Protein AF-A0A7Y3PCG3-F1 (afdb_monomer)

Solvent-accessible surface area (backbone atoms only — not co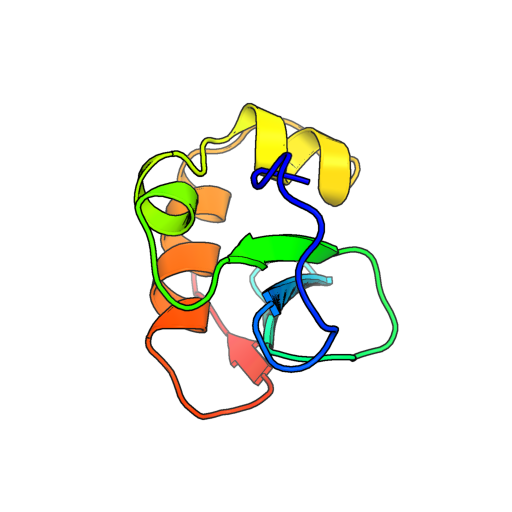mparable to full-atom values): 4747 Å² total; per-residue (Å²): 104,64,53,88,69,95,68,57,84,88,48,44,42,31,37,30,56,80,50,93,50,31,33,34,39,51,90,65,93,72,44,46,37,41,29,35,64,77,62,69,30,62,75,69,60,42,29,64,52,47,14,67,38,62,73,51,77,68,43,68,67,62,43,53,46,50,53,55,42,69,75,44,95,56,54,67,44,78,44,86,131

pLDDT: mean 81.27, std 8.95, range [56.16, 92.12]

Radius of gyration: 11.44 Å; Cα contacts (8 Å, |Δi|>4): 132; chains: 1; bounding box: 26×24×34 Å

Foldseek 3Di:
DQDPDDDDPVQKWWKAAPDVQKMFTDDDPAFIQIAGLDDCSLVVDAQVSRCVRRVHHRDRLSNVSVSVNSVDPGGMGGGDD

Sequence (81 aa):
MVCRQRLEDTELHRAGRLSKGVWYLGRGSGRGLWWCREGECAERVNQVHVARSLRCSPAEIDVVALREVAKRSKMVVVVEE

Structure (mmCIF, N/CA/C/O backbone):
data_AF-A0A7Y3PCG3-F1
#
_entry.id   AF-A0A7Y3PCG3-F1
#
loop_
_atom_site.group_PDB
_atom_site.id
_atom_site.type_symbol
_atom_site.label_atom_id
_atom_site.label_alt_id
_atom_site.label_comp_id
_atom_site.label_asym_id
_atom_site.label_entity_id
_atom_site.label_seq_id
_atom_site.pdbx_PDB_ins_code
_atom_site.Cartn_x
_atom_site.Cartn_y
_atom_site.Cartn_z
_atom_site.occupancy
_atom_site.B_iso_or_equiv
_atom_site.auth_seq_id
_atom_site.auth_comp_id
_atom_site.auth_asym_id
_atom_site.auth_atom_id
_atom_site.pdbx_PDB_model_num
ATOM 1 N N . MET A 1 1 ? 6.815 -1.336 5.932 1.00 63.16 1 MET A N 1
ATOM 2 C CA . MET A 1 1 ? 6.032 -1.023 7.145 1.00 63.16 1 MET A CA 1
ATOM 3 C C . MET A 1 1 ? 6.258 0.447 7.455 1.00 63.16 1 MET A C 1
ATOM 5 O O . MET A 1 1 ? 7.416 0.853 7.457 1.00 63.16 1 MET A O 1
ATOM 9 N N . VAL A 1 2 ? 5.186 1.230 7.605 1.00 72.31 2 VAL A N 1
ATOM 10 C CA . VAL A 1 2 ? 5.272 2.687 7.855 1.00 72.31 2 VAL A CA 1
ATOM 11 C C . VAL A 1 2 ? 4.989 3.031 9.316 1.00 72.31 2 VAL A C 1
ATOM 13 O O . VAL A 1 2 ? 5.681 3.863 9.893 1.00 72.31 2 VAL A O 1
ATOM 16 N N . CYS A 1 3 ? 4.022 2.352 9.937 1.00 76.50 3 CYS A N 1
ATOM 17 C CA . CYS A 1 3 ? 3.779 2.489 11.368 1.00 76.50 3 CYS A CA 1
ATOM 18 C C . CYS A 1 3 ? 4.866 1.752 12.166 1.00 76.50 3 CYS A C 1
ATOM 20 O O . CYS A 1 3 ? 5.215 0.626 11.821 1.00 76.50 3 CYS A O 1
ATOM 22 N N . ARG A 1 4 ? 5.403 2.383 13.218 1.00 74.12 4 ARG A N 1
ATOM 23 C CA . ARG A 1 4 ? 6.356 1.765 14.166 1.00 74.12 4 ARG A CA 1
ATOM 24 C C . ARG A 1 4 ? 5.713 1.408 15.510 1.00 74.12 4 ARG A C 1
ATOM 26 O O . ARG A 1 4 ? 6.407 0.934 16.402 1.00 74.12 4 ARG A O 1
ATOM 33 N N . GLN A 1 5 ? 4.418 1.672 15.665 1.00 77.12 5 GLN A N 1
ATOM 34 C CA . GLN A 1 5 ? 3.659 1.284 16.847 1.00 77.12 5 GLN A CA 1
ATOM 35 C C . GLN A 1 5 ? 3.228 -0.177 16.730 1.00 77.12 5 GLN A C 1
ATOM 37 O O . GLN A 1 5 ? 3.057 -0.706 15.629 1.00 77.12 5 GLN A O 1
ATOM 42 N N . ARG A 1 6 ? 3.055 -0.825 17.881 1.00 77.44 6 ARG A N 1
ATOM 43 C CA . ARG A 1 6 ? 2.442 -2.146 17.957 1.00 77.44 6 ARG A CA 1
ATOM 44 C C . ARG A 1 6 ? 0.932 -1.944 17.884 1.00 77.44 6 ARG A C 1
ATOM 46 O O . ARG A 1 6 ? 0.347 -1.463 18.844 1.00 77.44 6 ARG A O 1
ATOM 53 N N . LEU A 1 7 ? 0.363 -2.241 16.723 1.00 78.19 7 LEU A N 1
ATOM 54 C CA . LEU A 1 7 ? -1.066 -2.143 16.451 1.00 78.19 7 LEU A CA 1
ATOM 55 C C . LEU A 1 7 ? -1.639 -3.539 16.259 1.00 78.19 7 LEU A C 1
ATOM 57 O O . LEU A 1 7 ? -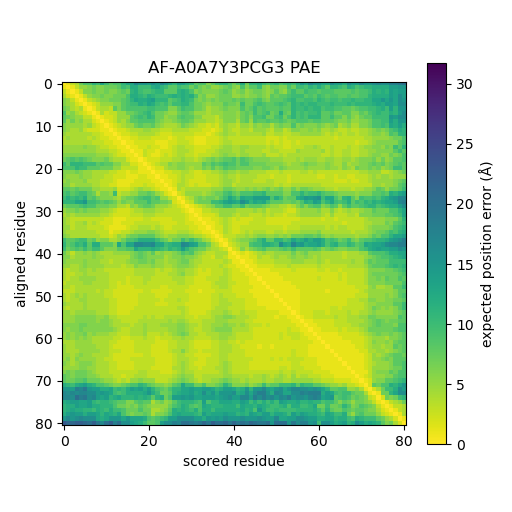0.936 -4.433 15.772 1.00 78.19 7 LEU A O 1
ATOM 61 N N . GLU A 1 8 ? -2.903 -3.703 16.625 1.00 80.62 8 GLU A N 1
ATOM 62 C CA . GLU A 1 8 ? -3.641 -4.917 16.333 1.00 80.62 8 GLU A CA 1
ATOM 63 C C . GLU A 1 8 ? -3.856 -5.055 14.825 1.00 80.62 8 GLU A C 1
ATOM 65 O O . GLU A 1 8 ? -3.928 -4.099 14.046 1.00 80.62 8 GLU A O 1
ATOM 70 N N . ASP A 1 9 ? -4.007 -6.300 14.406 1.00 74.75 9 ASP A N 1
ATOM 71 C CA . ASP A 1 9 ? -4.123 -6.686 13.005 1.00 74.75 9 ASP A CA 1
ATOM 72 C C . ASP A 1 9 ? -5.375 -6.093 12.317 1.00 74.75 9 ASP A C 1
ATOM 74 O O . ASP A 1 9 ? -5.462 -6.055 11.085 1.00 74.75 9 ASP A O 1
ATOM 78 N N . THR A 1 10 ? -6.364 -5.658 13.105 1.00 79.19 10 THR A N 1
ATOM 79 C CA . THR A 1 10 ? -7.599 -4.970 12.682 1.00 79.19 10 THR A CA 1
ATOM 80 C C . THR A 1 10 ? -7.428 -3.463 12.488 1.00 79.19 10 THR A C 1
ATOM 82 O O . THR A 1 10 ? -8.240 -2.839 11.804 1.00 79.19 10 THR A O 1
ATOM 85 N N . GLU A 1 11 ? -6.376 -2.877 13.058 1.00 82.12 11 GLU A N 1
ATOM 86 C CA . GLU A 1 11 ? -6.075 -1.439 13.016 1.00 82.12 11 GLU A CA 1
ATOM 87 C C . GLU A 1 11 ? -5.138 -1.077 11.852 1.00 82.12 11 GLU A C 1
ATOM 89 O O . GLU A 1 11 ? -4.813 0.091 11.622 1.00 82.12 11 GLU A O 1
ATOM 94 N N . LEU A 1 12 ? -4.699 -2.081 11.091 1.00 83.56 12 LEU A N 1
ATOM 95 C CA . LEU A 1 12 ? -3.772 -1.927 9.982 1.00 83.56 12 LEU A CA 1
ATOM 96 C C . LEU A 1 12 ? -4.478 -2.066 8.634 1.00 83.56 12 LEU A C 1
ATOM 98 O O . LEU A 1 12 ? -5.191 -3.032 8.358 1.00 83.56 12 LEU A O 1
ATOM 102 N N . HIS A 1 13 ? -4.182 -1.133 7.736 1.00 86.06 13 HIS A N 1
ATOM 103 C CA . HIS A 1 13 ? -4.402 -1.340 6.319 1.00 86.06 13 HIS A CA 1
ATOM 104 C C . HIS A 1 13 ? -3.227 -2.084 5.701 1.00 86.06 13 HIS A C 1
ATOM 106 O O . HIS A 1 13 ? -2.057 -1.852 6.022 1.00 86.06 13 HIS A O 1
ATOM 112 N N . ARG A 1 14 ? -3.564 -2.957 4.753 1.00 87.69 14 ARG A N 1
ATOM 113 C CA . ARG A 1 14 ? -2.610 -3.600 3.864 1.00 87.69 14 ARG A CA 1
ATOM 114 C C . ARG A 1 14 ? -3.058 -3.391 2.438 1.00 87.69 14 ARG A C 1
ATOM 116 O O . ARG A 1 14 ? -4.184 -3.745 2.107 1.00 87.69 14 ARG A O 1
ATOM 123 N N . ALA A 1 15 ? -2.168 -2.903 1.596 1.00 88.81 15 ALA A N 1
ATOM 124 C CA . ALA A 1 15 ? -2.357 -2.968 0.159 1.00 88.81 15 ALA A CA 1
ATOM 125 C C . ALA A 1 15 ? -1.083 -3.424 -0.516 1.00 88.81 15 ALA A C 1
ATOM 127 O O . ALA A 1 15 ? 0.024 -3.201 -0.024 1.00 88.81 15 ALA A O 1
ATOM 128 N N . GLY A 1 16 ? -1.245 -4.071 -1.653 1.00 89.12 16 GLY A N 1
ATOM 129 C CA . GLY A 1 16 ? -0.129 -4.544 -2.439 1.00 89.12 16 GLY A CA 1
ATOM 130 C C . GLY A 1 16 ? -0.458 -4.575 -3.912 1.00 89.12 16 GLY A C 1
ATOM 131 O O . GLY A 1 16 ? -1.574 -4.256 -4.321 1.00 89.12 16 GLY A O 1
ATOM 132 N N . ARG A 1 17 ? 0.534 -4.979 -4.697 1.00 88.00 17 ARG A N 1
ATOM 133 C CA . ARG A 1 17 ? 0.436 -5.047 -6.151 1.00 88.00 17 ARG A CA 1
ATOM 134 C C . ARG A 1 17 ? 0.483 -6.505 -6.592 1.00 88.00 17 ARG A C 1
ATOM 136 O O . ARG A 1 17 ? 1.425 -7.216 -6.238 1.00 88.00 17 ARG A O 1
ATOM 143 N N . LEU A 1 18 ? -0.539 -6.940 -7.325 1.00 84.50 18 LEU A N 1
ATOM 144 C CA . LEU A 1 18 ? -0.617 -8.285 -7.909 1.00 84.50 18 LEU A CA 1
ATOM 145 C C . LEU A 1 18 ? 0.147 -8.333 -9.235 1.00 84.50 18 LEU A C 1
ATOM 147 O O . LEU A 1 18 ? 0.972 -9.215 -9.453 1.00 84.50 18 LEU A O 1
ATOM 151 N N . SER A 1 19 ? -0.093 -7.343 -10.089 1.00 84.19 19 SER A N 1
ATOM 152 C CA . SER A 1 19 ? 0.566 -7.140 -11.381 1.00 84.19 19 SER A CA 1
ATOM 153 C C . SER A 1 19 ? 0.628 -5.640 -11.690 1.00 84.19 19 SER A C 1
ATOM 155 O O . SER A 1 19 ? 0.144 -4.821 -10.906 1.00 84.19 19 SER A O 1
ATOM 157 N N . LYS A 1 20 ? 1.271 -5.244 -12.794 1.00 80.75 20 LYS A N 1
ATOM 158 C CA . LYS A 1 20 ? 1.358 -3.829 -13.192 1.00 80.75 20 LYS A CA 1
ATOM 159 C C . LYS A 1 20 ? -0.056 -3.229 -13.284 1.00 80.75 20 LYS A C 1
ATOM 161 O O . LYS A 1 20 ? -0.923 -3.830 -13.907 1.00 80.75 20 LYS A O 1
ATOM 166 N N . GLY A 1 21 ? -0.297 -2.120 -12.584 1.00 79.75 21 GLY A N 1
ATOM 167 C CA . GLY A 1 21 ? -1.615 -1.475 -12.506 1.00 79.75 21 GLY A CA 1
ATOM 168 C C . GLY A 1 21 ? -2.681 -2.205 -11.672 1.00 79.75 21 GLY A C 1
ATOM 169 O O . GLY A 1 21 ? -3.735 -1.636 -11.418 1.00 79.75 21 GLY A O 1
ATOM 170 N N . VAL A 1 22 ? -2.447 -3.427 -11.174 1.00 86.25 22 VAL A N 1
ATOM 171 C CA . VAL A 1 22 ? -3.452 -4.177 -10.395 1.00 86.25 22 VAL A CA 1
ATOM 172 C C . VAL A 1 22 ? -3.074 -4.227 -8.923 1.00 86.25 22 VAL A C 1
ATOM 174 O O . VAL A 1 22 ? -2.083 -4.848 -8.523 1.00 86.25 22 VAL A O 1
ATOM 177 N N . TRP A 1 23 ? -3.921 -3.615 -8.106 1.00 87.75 23 TRP A N 1
ATOM 178 C CA . TRP A 1 23 ? -3.734 -3.459 -6.675 1.00 87.75 23 TRP A CA 1
ATOM 179 C C . TRP A 1 23 ? -4.80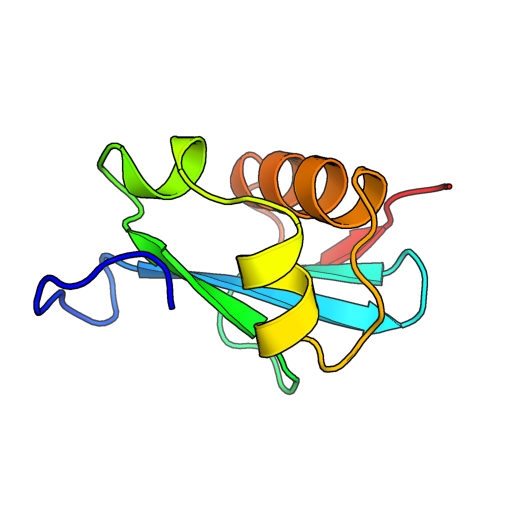5 -4.193 -5.886 1.00 87.75 23 TRP A C 1
ATOM 181 O O . TRP A 1 23 ? -5.934 -4.374 -6.338 1.00 87.75 23 TRP A O 1
ATOM 191 N N . TYR A 1 24 ? -4.456 -4.600 -4.673 1.00 87.25 24 TYR A N 1
ATOM 192 C CA . TYR A 1 24 ? -5.399 -5.192 -3.736 1.00 87.25 24 TYR A CA 1
ATOM 193 C C . TYR A 1 24 ? -5.384 -4.446 -2.408 1.00 87.25 24 TYR A C 1
ATOM 195 O O . TYR A 1 24 ? -4.336 -3.954 -1.990 1.00 87.25 24 TYR A O 1
ATOM 203 N N . LEU A 1 25 ? -6.535 -4.417 -1.737 1.00 87.38 25 LEU A N 1
ATOM 204 C CA . LEU A 1 25 ? -6.690 -3.987 -0.351 1.00 87.38 25 LEU A CA 1
ATOM 205 C C . LEU A 1 25 ? -7.065 -5.197 0.510 1.00 87.38 25 LEU A C 1
ATOM 207 O O . LEU A 1 25 ? -7.951 -5.978 0.167 1.00 87.38 25 LEU A O 1
ATOM 211 N N . GLY A 1 26 ? -6.406 -5.338 1.654 1.00 84.75 26 GLY A N 1
ATOM 212 C CA . GLY A 1 26 ? -6.653 -6.393 2.629 1.00 84.75 26 GLY A CA 1
ATOM 213 C C . GLY A 1 26 ? -5.602 -7.499 2.598 1.00 84.75 26 GLY A C 1
ATOM 214 O O . GLY A 1 26 ? -4.471 -7.316 2.150 1.00 84.75 26 GLY A O 1
ATOM 215 N N . ARG A 1 27 ? -5.952 -8.674 3.125 1.00 77.56 27 ARG A N 1
ATOM 216 C CA . ARG A 1 27 ? -4.995 -9.749 3.443 1.00 77.56 27 ARG A CA 1
ATOM 217 C C . ARG A 1 27 ? -4.695 -10.706 2.280 1.00 77.56 27 ARG A C 1
ATOM 219 O O . ARG A 1 27 ? -4.333 -11.850 2.517 1.00 77.56 27 ARG A O 1
ATOM 226 N N . GLY A 1 28 ? -4.790 -10.232 1.038 1.00 70.31 28 GLY A N 1
ATOM 227 C CA . GLY A 1 28 ? -4.538 -11.043 -0.158 1.00 70.31 28 GLY A CA 1
ATOM 228 C C . GLY A 1 28 ? -3.151 -11.704 -0.196 1.00 70.31 28 GLY A C 1
ATOM 229 O O . GLY A 1 28 ? -2.197 -11.262 0.460 1.00 70.31 28 GLY A O 1
ATOM 230 N N . SER A 1 29 ? -3.035 -12.770 -0.988 1.00 68.00 29 SER A N 1
ATOM 231 C CA . SER A 1 29 ? -1.759 -13.410 -1.312 1.00 68.00 29 SER A CA 1
ATOM 232 C C . SER A 1 29 ? -0.903 -12.449 -2.137 1.00 68.00 29 SER A C 1
ATOM 234 O O . SER A 1 29 ? -1.311 -12.027 -3.216 1.00 68.00 29 SER A O 1
ATOM 236 N N . GLY A 1 30 ? 0.275 -12.077 -1.636 1.00 77.88 30 GLY A N 1
ATOM 237 C CA . GLY A 1 30 ? 1.160 -11.152 -2.343 1.00 77.88 30 GLY A CA 1
ATOM 238 C C . GLY A 1 30 ? 2.066 -10.342 -1.427 1.00 77.88 30 GLY A C 1
ATOM 239 O O . GLY A 1 30 ? 2.034 -10.467 -0.201 1.00 77.88 30 GLY A O 1
ATOM 240 N N . ARG A 1 31 ? 2.899 -9.497 -2.035 1.00 86.62 31 ARG A N 1
ATOM 241 C CA . ARG A 1 31 ? 3.669 -8.479 -1.314 1.00 86.62 31 ARG A CA 1
ATOM 242 C C . ARG A 1 31 ? 2.791 -7.255 -1.104 1.00 86.62 31 ARG A C 1
ATOM 244 O O . ARG A 1 31 ? 2.106 -6.835 -2.028 1.00 86.62 31 ARG A O 1
ATOM 251 N N . GLY A 1 32 ? 2.859 -6.660 0.081 1.00 88.25 32 GLY A N 1
ATOM 252 C CA . GLY A 1 32 ? 2.068 -5.479 0.398 1.00 88.25 32 GLY A CA 1
ATOM 253 C C . GLY A 1 32 ? 2.719 -4.606 1.455 1.00 88.25 32 GLY A C 1
ATOM 254 O O . GLY A 1 32 ? 3.513 -5.074 2.276 1.00 88.25 32 GLY A O 1
ATOM 255 N N . LEU A 1 33 ? 2.380 -3.327 1.408 1.00 89.88 33 LEU A N 1
ATOM 256 C CA . LEU A 1 33 ? 2.708 -2.352 2.425 1.00 89.88 33 LEU A CA 1
ATOM 257 C C . LEU A 1 33 ? 1.645 -2.394 3.522 1.00 89.88 33 LEU A C 1
ATOM 259 O O . LEU A 1 33 ? 0.456 -2.495 3.233 1.00 89.88 33 LEU A O 1
ATOM 263 N N . TRP A 1 34 ? 2.100 -2.269 4.764 1.00 87.88 34 TRP A N 1
ATOM 264 C CA . TRP A 1 34 ? 1.254 -2.133 5.943 1.00 87.88 34 TRP A CA 1
ATOM 265 C C . TRP A 1 34 ? 1.413 -0.738 6.551 1.00 87.88 34 TRP A C 1
ATOM 267 O O . TRP A 1 34 ? 2.552 -0.262 6.714 1.00 87.88 34 TRP A O 1
ATOM 277 N N . TRP A 1 35 ? 0.293 -0.111 6.899 1.00 88.12 35 TRP A N 1
ATOM 278 C CA . TRP A 1 35 ? 0.228 1.186 7.578 1.00 88.12 35 TRP A CA 1
ATOM 279 C C . TRP A 1 35 ? -1.002 1.265 8.493 1.00 88.12 35 TRP A C 1
ATOM 281 O O . TRP A 1 35 ? -1.926 0.465 8.363 1.00 88.12 35 TRP A O 1
ATOM 291 N N . CYS A 1 36 ? -0.991 2.204 9.441 1.00 85.25 36 CYS A N 1
ATOM 292 C CA . CYS A 1 36 ? -2.104 2.400 10.368 1.00 85.25 36 CYS A CA 1
ATOM 293 C C . CYS A 1 36 ? -3.347 2.937 9.641 1.00 85.25 36 CYS A C 1
ATOM 295 O O . CYS A 1 36 ? -3.219 3.791 8.762 1.00 85.25 36 CYS A O 1
ATOM 297 N N . ARG A 1 37 ? -4.529 2.406 9.975 1.00 76.25 37 ARG A N 1
ATOM 298 C CA . ARG A 1 37 ? -5.815 2.828 9.400 1.00 76.25 37 ARG A CA 1
ATOM 299 C C . ARG A 1 37 ? -6.222 4.212 9.877 1.00 76.25 37 ARG A C 1
ATOM 301 O O . ARG A 1 37 ? -6.604 5.047 9.065 1.00 76.25 37 ARG A O 1
ATOM 308 N N . GLU A 1 38 ? -6.082 4.439 11.173 1.00 70.81 38 GLU A N 1
ATOM 309 C CA . GLU A 1 38 ? -6.241 5.744 11.795 1.00 70.81 38 GLU A CA 1
ATOM 310 C C . GLU A 1 38 ? -4.855 6.255 12.189 1.00 70.81 38 GLU A C 1
ATOM 312 O O . GLU A 1 38 ? -4.086 5.558 12.853 1.00 70.81 38 GLU A O 1
ATOM 317 N N . GLY A 1 39 ? -4.501 7.445 11.704 1.00 67.88 39 GLY A N 1
ATOM 318 C CA . GLY A 1 39 ? -3.233 8.106 12.003 1.00 67.88 39 GLY A CA 1
ATOM 319 C C . GLY A 1 39 ? -2.452 8.577 10.776 1.00 67.88 39 GLY A C 1
ATOM 320 O O . GLY A 1 39 ? -2.742 8.246 9.627 1.00 67.88 39 GLY A O 1
ATOM 321 N N . GLU A 1 40 ? -1.391 9.335 11.042 1.00 76.25 40 GLU A N 1
ATOM 322 C CA . GLU A 1 40 ? -0.566 10.016 10.034 1.00 76.25 40 GLU A CA 1
ATOM 323 C C . GLU A 1 40 ? 0.248 9.054 9.141 1.00 76.25 40 GLU A C 1
ATOM 325 O O . GLU A 1 40 ? 0.940 9.484 8.216 1.00 76.25 40 GLU A O 1
ATOM 330 N N . CYS A 1 41 ? 0.217 7.735 9.392 1.00 82.81 41 CYS A N 1
A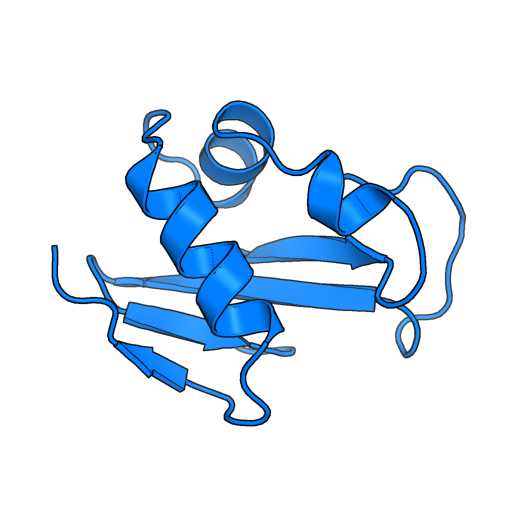TOM 331 C CA . CYS A 1 41 ? 1.014 6.781 8.613 1.00 82.81 41 CYS A CA 1
ATOM 332 C C . CYS A 1 41 ? 0.635 6.796 7.133 1.00 82.81 41 CYS A C 1
ATOM 334 O O . CYS A 1 41 ? 1.524 6.642 6.298 1.00 82.81 41 CYS A O 1
ATOM 336 N N . ALA A 1 42 ? -0.656 6.953 6.815 1.00 77.25 42 ALA A N 1
ATOM 337 C CA . ALA A 1 42 ? -1.147 7.001 5.439 1.00 77.25 42 ALA A CA 1
ATOM 338 C C . ALA A 1 42 ? -0.559 8.199 4.669 1.00 77.25 42 ALA A C 1
ATOM 340 O O . ALA A 1 42 ? -0.165 8.071 3.507 1.00 77.25 42 ALA A O 1
ATOM 341 N N . GLU A 1 43 ? -0.419 9.343 5.339 1.00 79.81 43 GLU A N 1
ATOM 342 C CA . GLU A 1 43 ? 0.173 10.556 4.769 1.00 79.81 43 GLU A CA 1
ATOM 343 C C . GLU A 1 43 ? 1.690 10.423 4.607 1.00 79.81 43 GLU A C 1
ATOM 345 O O . GLU A 1 43 ? 2.249 10.849 3.597 1.00 79.81 43 GLU A O 1
ATOM 350 N N . ARG A 1 44 ? 2.347 9.727 5.544 1.00 86.62 44 ARG A N 1
ATOM 351 C CA . ARG A 1 44 ? 3.793 9.445 5.526 1.00 86.62 44 ARG A CA 1
ATOM 352 C C . ARG A 1 44 ? 4.206 8.325 4.558 1.00 86.62 44 ARG A C 1
ATOM 354 O O . ARG A 1 44 ? 5.407 8.065 4.401 1.00 86.62 44 ARG A O 1
ATOM 361 N N . VAL A 1 45 ? 3.261 7.635 3.907 1.00 87.25 45 VAL A N 1
ATOM 362 C CA . VAL A 1 45 ? 3.594 6.683 2.835 1.00 87.25 45 VAL A CA 1
ATOM 363 C C . VAL A 1 45 ? 4.285 7.439 1.699 1.00 87.25 45 VAL A C 1
ATOM 365 O O . VAL A 1 45 ? 3.784 8.447 1.213 1.00 87.25 45 VAL A O 1
ATOM 368 N N . ASN A 1 46 ? 5.431 6.921 1.258 1.00 90.81 46 ASN A N 1
ATOM 369 C CA . ASN A 1 46 ? 6.211 7.478 0.159 1.00 90.81 46 ASN A CA 1
ATOM 370 C C . ASN A 1 46 ? 6.717 6.357 -0.757 1.00 90.81 46 ASN A C 1
ATOM 372 O O . ASN A 1 46 ? 6.629 5.170 -0.422 1.00 90.81 46 ASN A O 1
ATOM 376 N N . GLN A 1 47 ? 7.286 6.740 -1.898 1.00 92.12 47 GLN A N 1
ATOM 377 C CA . GLN A 1 47 ? 7.726 5.807 -2.936 1.00 92.12 47 GLN A CA 1
ATOM 378 C C . GLN A 1 47 ? 8.758 4.782 -2.447 1.00 92.12 47 GLN A C 1
ATOM 380 O O . GLN A 1 47 ? 8.732 3.639 -2.888 1.00 92.12 47 GLN A O 1
ATOM 385 N N . VAL A 1 48 ? 9.620 5.134 -1.487 1.00 91.69 48 VAL A N 1
ATOM 386 C CA . VAL A 1 48 ? 10.634 4.217 -0.937 1.00 91.69 48 VAL A CA 1
ATOM 387 C C . VAL A 1 48 ? 9.980 3.128 -0.086 1.00 91.69 48 VAL A C 1
ATOM 389 O O . VAL A 1 48 ? 10.345 1.953 -0.188 1.00 91.69 48 VAL A O 1
ATOM 392 N N . HIS A 1 49 ? 8.982 3.486 0.727 1.00 91.56 49 HIS A N 1
ATOM 393 C CA . HIS A 1 49 ? 8.215 2.515 1.512 1.00 91.56 49 HIS A CA 1
ATOM 394 C C . HIS A 1 49 ? 7.512 1.492 0.613 1.00 91.56 49 HIS A C 1
ATOM 396 O O . HIS A 1 49 ? 7.544 0.286 0.898 1.00 91.56 49 HIS A O 1
ATOM 402 N N . VAL A 1 50 ? 6.903 1.976 -0.472 1.00 89.75 50 VAL A N 1
ATOM 403 C CA . VAL A 1 50 ? 6.183 1.153 -1.447 1.00 89.75 50 VAL A CA 1
ATOM 404 C C . VAL A 1 50 ? 7.157 0.261 -2.216 1.00 89.75 50 VAL A C 1
ATOM 406 O O . VAL A 1 50 ? 7.026 -0.961 -2.157 1.00 89.75 50 VAL A O 1
ATOM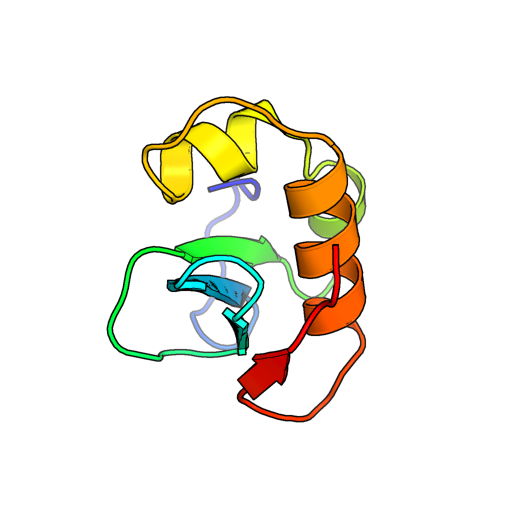 409 N N . ALA A 1 51 ? 8.201 0.842 -2.811 1.00 91.00 51 ALA A N 1
ATOM 410 C CA . ALA A 1 51 ? 9.251 0.139 -3.549 1.00 91.00 51 ALA A CA 1
ATOM 411 C C . ALA A 1 51 ? 9.874 -1.004 -2.746 1.00 91.00 51 ALA A C 1
ATOM 413 O O . ALA A 1 51 ? 9.961 -2.140 -3.216 1.00 91.00 51 ALA A O 1
ATOM 414 N N . ARG A 1 52 ? 10.238 -0.738 -1.486 1.00 91.38 52 ARG A N 1
ATOM 415 C CA . ARG A 1 52 ? 10.823 -1.748 -0.597 1.00 91.38 52 ARG A CA 1
ATOM 416 C C . ARG A 1 52 ? 9.854 -2.890 -0.302 1.00 91.38 52 ARG A C 1
ATOM 418 O O . ARG A 1 52 ? 10.272 -4.045 -0.238 1.00 91.38 52 ARG A O 1
ATOM 425 N N . SER A 1 53 ? 8.575 -2.578 -0.108 1.00 90.50 53 SER A N 1
ATOM 426 C CA . SER A 1 53 ? 7.560 -3.585 0.222 1.00 90.50 53 SER A CA 1
ATOM 427 C C . SER A 1 53 ? 7.199 -4.435 -0.995 1.00 90.50 53 SER A C 1
ATOM 429 O O . SER A 1 53 ? 7.043 -5.648 -0.867 1.00 90.50 53 SER A O 1
ATOM 431 N N . LEU A 1 54 ? 7.129 -3.823 -2.179 1.00 88.06 54 LEU A N 1
ATOM 432 C CA . LEU A 1 54 ? 6.781 -4.485 -3.437 1.00 88.06 54 LEU A CA 1
ATOM 433 C C . LEU A 1 54 ? 7.985 -5.088 -4.178 1.00 88.06 54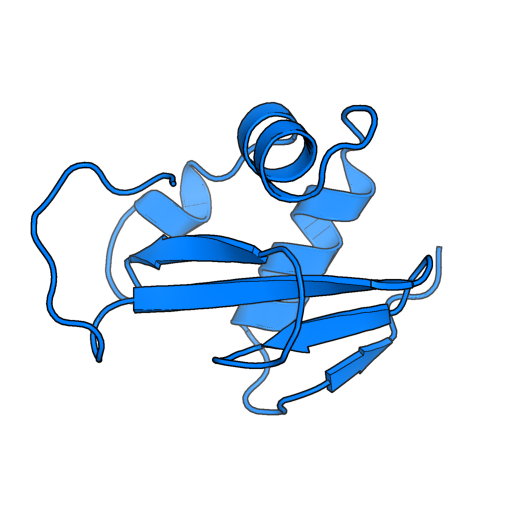 LEU A C 1
ATOM 435 O O . LEU A 1 54 ? 7.786 -5.867 -5.106 1.00 88.06 54 LEU A O 1
ATOM 439 N N . ARG A 1 55 ? 9.218 -4.795 -3.739 1.00 89.50 55 ARG A N 1
ATOM 440 C CA . ARG A 1 55 ? 10.479 -5.145 -4.420 1.00 89.50 55 ARG A CA 1
ATOM 441 C C . ARG A 1 55 ? 10.521 -4.648 -5.867 1.00 89.50 55 ARG A C 1
ATOM 443 O O . ARG A 1 55 ? 10.823 -5.407 -6.784 1.00 89.50 55 ARG A O 1
ATOM 450 N N . CYS A 1 56 ? 10.205 -3.375 -6.057 1.00 88.44 56 CYS A N 1
ATOM 451 C CA . CYS A 1 56 ? 10.286 -2.696 -7.347 1.00 88.44 56 CYS A CA 1
ATOM 452 C C . CYS A 1 56 ? 11.081 -1.395 -7.229 1.00 88.44 56 CYS A C 1
ATOM 454 O O . CYS A 1 56 ? 11.467 -0.995 -6.129 1.00 88.44 56 CYS A O 1
ATOM 456 N N . SER A 1 57 ? 11.324 -0.737 -8.360 1.00 91.50 57 SER A N 1
ATOM 457 C CA . SER A 1 57 ? 11.872 0.618 -8.371 1.00 91.50 57 SER A CA 1
ATOM 458 C C . SER A 1 57 ? 10.875 1.613 -7.757 1.00 91.50 57 SER A C 1
ATOM 460 O O . SER A 1 57 ? 9.665 1.399 -7.875 1.00 91.50 57 SER A O 1
ATOM 462 N N . PRO A 1 58 ? 11.348 2.688 -7.102 1.00 89.81 58 PRO A N 1
ATOM 463 C CA . PRO A 1 58 ? 10.489 3.776 -6.645 1.00 89.81 58 PRO A CA 1
ATOM 464 C C . PRO A 1 58 ? 9.772 4.444 -7.814 1.00 89.81 58 PRO A C 1
ATOM 466 O O . PRO A 1 58 ? 10.412 4.83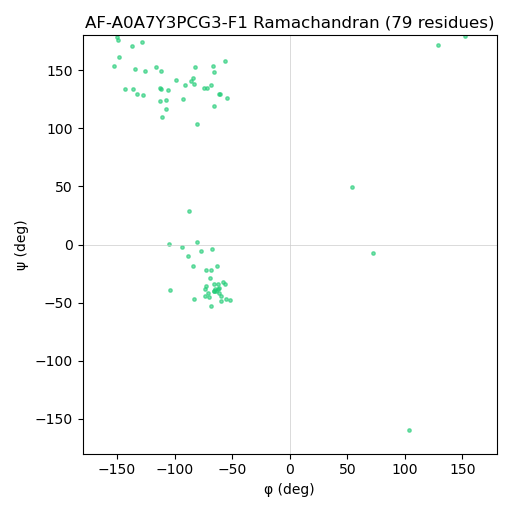4 -8.788 1.00 89.81 58 PRO A O 1
ATOM 469 N N . ALA A 1 59 ? 8.455 4.583 -7.695 1.00 88.94 59 ALA A N 1
ATOM 470 C CA . ALA A 1 59 ? 7.629 5.310 -8.641 1.00 88.94 59 ALA A CA 1
ATOM 471 C C . ALA A 1 59 ? 6.514 6.041 -7.885 1.00 88.94 59 ALA A C 1
ATOM 473 O O . ALA A 1 59 ? 5.859 5.463 -7.015 1.00 88.94 59 ALA A O 1
ATOM 474 N N . GLU A 1 60 ? 6.292 7.313 -8.210 1.00 88.44 60 GLU A N 1
ATOM 475 C CA . GLU A 1 60 ? 5.273 8.133 -7.545 1.00 88.44 60 GLU A CA 1
ATOM 476 C C . GLU A 1 60 ? 3.853 7.620 -7.824 1.00 88.44 60 GLU A C 1
ATOM 478 O O . GLU A 1 60 ? 3.011 7.596 -6.924 1.00 88.44 60 GLU A O 1
ATOM 483 N N . ILE A 1 61 ? 3.625 7.083 -9.029 1.00 87.38 61 ILE A N 1
ATOM 484 C CA . ILE A 1 61 ? 2.356 6.458 -9.421 1.00 87.38 61 ILE A CA 1
ATOM 485 C C . ILE A 1 61 ? 1.946 5.318 -8.477 1.00 87.38 61 ILE A C 1
ATOM 487 O O . ILE A 1 61 ? 0.768 5.167 -8.162 1.00 87.38 61 ILE A O 1
ATOM 491 N N . ASP A 1 62 ? 2.912 4.568 -7.933 1.00 88.25 62 ASP A N 1
ATOM 492 C CA . ASP A 1 62 ? 2.632 3.481 -6.994 1.00 88.25 62 ASP A CA 1
ATOM 493 C C . ASP A 1 62 ? 2.126 4.013 -5.634 1.00 88.25 62 ASP A C 1
ATOM 495 O O . ASP A 1 62 ? 1.347 3.349 -4.947 1.00 88.25 62 ASP A O 1
ATOM 499 N N . VAL A 1 63 ? 2.532 5.225 -5.233 1.00 88.44 63 VAL A N 1
ATOM 500 C CA . VAL A 1 63 ? 2.038 5.884 -4.009 1.00 88.44 63 VAL A CA 1
ATOM 501 C C . VAL A 1 63 ? 0.608 6.373 -4.206 1.00 88.44 63 VAL A C 1
ATOM 503 O O . VAL A 1 63 ? -0.238 6.165 -3.332 1.00 88.44 63 VAL A O 1
ATOM 506 N N . VA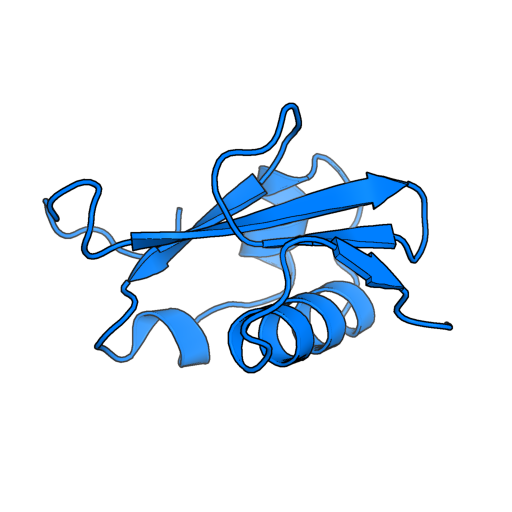L A 1 64 ? 0.333 7.000 -5.353 1.00 87.88 64 VAL A N 1
ATOM 507 C CA . VAL A 1 64 ? -1.009 7.475 -5.720 1.00 87.88 64 VAL A CA 1
ATOM 508 C C . VAL A 1 64 ? -1.982 6.300 -5.770 1.00 87.88 64 VAL A C 1
ATOM 510 O O . VAL A 1 64 ? -3.019 6.336 -5.107 1.00 87.88 64 VAL A O 1
ATOM 513 N N . ALA A 1 65 ? -1.602 5.221 -6.456 1.00 86.69 65 ALA A N 1
ATOM 514 C CA . ALA A 1 65 ? -2.393 4.002 -6.545 1.00 86.69 65 ALA A CA 1
ATOM 515 C C . ALA A 1 65 ? -2.738 3.435 -5.162 1.00 86.69 65 ALA A C 1
ATOM 517 O O . ALA A 1 65 ? -3.895 3.129 -4.882 1.00 86.69 65 ALA A O 1
ATOM 518 N N . LEU A 1 66 ? -1.756 3.350 -4.260 1.00 85.31 66 LEU A N 1
ATOM 519 C CA . LEU A 1 66 ? -1.970 2.823 -2.915 1.00 85.31 66 LEU A CA 1
ATOM 520 C C . LEU A 1 66 ? -2.911 3.703 -2.079 1.00 85.31 66 LEU A C 1
ATOM 522 O O . LEU A 1 66 ? -3.751 3.171 -1.351 1.00 85.31 66 LEU A O 1
ATOM 526 N N . ARG A 1 67 ? -2.817 5.033 -2.199 1.00 83.94 67 ARG A N 1
ATOM 527 C CA . ARG A 1 67 ? -3.739 5.969 -1.530 1.00 83.94 67 ARG A CA 1
ATOM 528 C C . ARG A 1 67 ?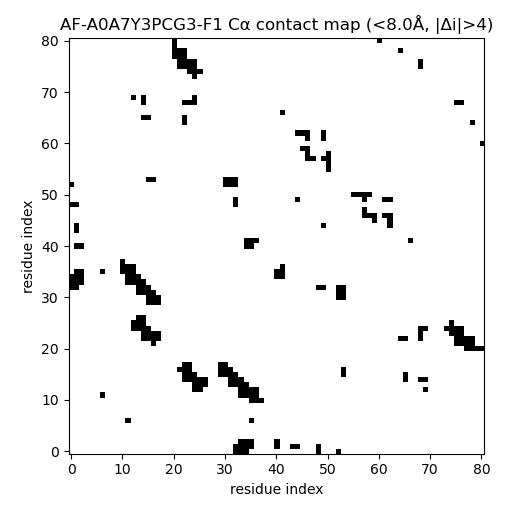 -5.162 5.850 -2.071 1.00 83.94 67 ARG A C 1
ATOM 530 O O . ARG A 1 67 ? -6.106 5.857 -1.288 1.00 83.94 67 ARG A O 1
ATOM 537 N N . GLU A 1 68 ? -5.323 5.689 -3.380 1.00 84.31 68 GLU A N 1
ATOM 538 C CA . GLU A 1 68 ? -6.637 5.459 -3.989 1.00 84.31 68 GLU A CA 1
ATOM 539 C C . GLU A 1 68 ? -7.238 4.115 -3.572 1.00 84.31 68 GLU A C 1
ATOM 541 O O . GLU A 1 68 ? -8.421 4.033 -3.242 1.00 84.31 68 GLU A O 1
ATOM 546 N N . VAL A 1 69 ? -6.417 3.068 -3.495 1.00 83.69 69 VAL A N 1
ATOM 547 C CA . VAL A 1 69 ? -6.825 1.758 -2.975 1.00 83.69 69 VAL A CA 1
ATOM 548 C C . VAL A 1 69 ? -7.269 1.868 -1.515 1.00 83.69 69 VAL A C 1
ATOM 550 O O . VAL A 1 69 ? -8.295 1.301 -1.156 1.00 83.69 69 VAL A O 1
ATOM 553 N N . ALA A 1 70 ? -6.556 2.639 -0.688 1.00 79.75 70 ALA A N 1
ATOM 554 C CA . ALA A 1 70 ? -6.886 2.849 0.723 1.00 79.75 70 ALA A CA 1
ATOM 555 C C . ALA A 1 70 ? -8.250 3.528 0.941 1.00 79.75 70 ALA A C 1
ATOM 557 O O . ALA A 1 70 ? -8.935 3.223 1.914 1.00 79.75 70 ALA A O 1
ATOM 558 N N . LYS A 1 71 ? -8.655 4.431 0.037 1.00 79.50 71 LYS A N 1
ATOM 559 C CA . LYS A 1 71 ? -9.966 5.102 0.085 1.00 79.50 71 LYS A CA 1
ATOM 560 C C . LYS A 1 71 ? -11.124 4.178 -0.304 1.00 79.50 71 LYS A C 1
ATOM 562 O O . LYS A 1 71 ? -12.273 4.464 0.024 1.00 79.50 71 LYS A O 1
ATOM 567 N N . ARG A 1 72 ? -10.856 3.096 -1.042 1.00 73.69 72 ARG A N 1
ATOM 568 C CA . ARG A 1 72 ? -11.890 2.205 -1.585 1.00 73.69 72 ARG A CA 1
ATOM 569 C C . ARG A 1 72 ? -12.191 1.063 -0.618 1.00 73.69 72 ARG A C 1
ATOM 571 O O . ARG A 1 72 ? -11.298 0.408 -0.108 1.00 73.69 72 ARG A O 1
ATOM 578 N N . SER A 1 73 ? -13.471 0.736 -0.441 1.00 63.00 73 SER A N 1
ATOM 579 C CA . SER A 1 73 ? -13.906 -0.417 0.371 1.00 63.00 73 SER A CA 1
ATOM 580 C C . SER A 1 73 ? -13.828 -1.769 -0.364 1.00 63.00 73 SER A C 1
ATOM 582 O O . SER A 1 73 ? -14.247 -2.784 0.186 1.00 63.00 73 SER A O 1
ATOM 584 N N . LYS A 1 74 ? -13.346 -1.807 -1.619 1.00 58.38 74 LYS A N 1
ATOM 585 C CA . LYS A 1 74 ? -13.294 -3.022 -2.460 1.00 58.38 74 LYS A CA 1
ATOM 586 C C . LYS A 1 74 ? -11.898 -3.662 -2.443 1.00 58.38 74 LYS A C 1
ATOM 588 O O . LYS A 1 74 ? -10.895 -2.962 -2.498 1.00 58.38 74 LYS A O 1
ATOM 593 N N . MET A 1 75 ? -11.849 -4.999 -2.421 1.00 65.44 75 MET A N 1
ATOM 594 C CA . MET A 1 75 ? -10.616 -5.792 -2.247 1.00 65.44 75 MET A CA 1
ATOM 595 C C . MET A 1 75 ? -9.619 -5.729 -3.413 1.00 65.44 75 MET A C 1
ATOM 597 O O . MET A 1 75 ? -8.443 -6.005 -3.194 1.00 65.44 75 MET A O 1
ATOM 601 N N . VAL A 1 76 ? -10.044 -5.387 -4.634 1.00 68.31 76 VAL A N 1
ATOM 602 C CA . VAL A 1 76 ? -9.166 -5.305 -5.815 1.00 68.31 76 VAL A CA 1
ATOM 603 C C . VAL A 1 76 ? -9.498 -4.043 -6.606 1.00 68.31 76 VAL A C 1
ATOM 605 O O . VAL A 1 76 ? -10.669 -3.739 -6.838 1.00 68.31 76 VAL A O 1
ATOM 608 N N . VAL A 1 77 ? -8.464 -3.305 -7.001 1.00 69.81 77 VAL A N 1
ATOM 609 C CA . VAL A 1 77 ? -8.552 -2.043 -7.736 1.00 69.81 77 VAL A CA 1
ATOM 610 C C . VAL A 1 77 ? -7.571 -2.092 -8.899 1.00 69.81 77 VAL A C 1
ATOM 612 O O . VAL A 1 77 ? -6.393 -2.389 -8.715 1.00 69.81 77 VAL A O 1
ATOM 615 N N . VAL A 1 78 ? -8.058 -1.779 -10.095 1.00 69.06 78 VAL A N 1
ATOM 616 C CA . VAL A 1 78 ? -7.207 -1.521 -11.257 1.00 69.06 78 VAL A CA 1
ATOM 617 C C . VAL A 1 78 ? -6.946 -0.019 -11.301 1.00 69.06 78 VAL A C 1
ATOM 619 O O . VAL A 1 78 ? -7.887 0.772 -11.234 1.00 69.06 78 VAL A O 1
ATOM 622 N N . VAL A 1 79 ? -5.673 0.355 -11.334 1.00 67.00 79 VAL A N 1
ATOM 623 C CA . VAL A 1 79 ? -5.194 1.723 -11.520 1.00 67.00 79 VAL A CA 1
ATOM 624 C C . VAL A 1 79 ? -4.539 1.751 -12.893 1.00 67.00 79 VAL A C 1
ATOM 626 O O . VAL A 1 79 ? -3.519 1.094 -13.101 1.00 67.00 79 VAL A O 1
ATOM 629 N N . GLU A 1 80 ? -5.185 2.433 -13.832 1.00 57.38 80 GLU A N 1
ATOM 630 C CA . GLU A 1 80 ? -4.654 2.651 -15.177 1.00 57.38 80 GLU A CA 1
ATOM 631 C C . GLU A 1 80 ? -3.493 3.658 -15.092 1.00 57.38 80 GLU A C 1
ATOM 633 O O . GLU A 1 80 ? -3.574 4.622 -14.326 1.00 57.38 80 GLU A O 1
ATOM 638 N N . GLU A 1 81 ? -2.387 3.359 -15.784 1.00 56.16 81 GLU A N 1
ATOM 639 C CA . GLU A 1 81 ? -1.165 4.186 -15.826 1.00 56.16 81 GLU A CA 1
ATOM 640 C C . GLU A 1 81 ? -1.333 5.449 -16.672 1.00 56.16 81 GLU A C 1
ATOM 642 O O . GLU A 1 81 ? -1.963 5.356 -17.750 1.00 56.16 81 GLU A O 1
#

Mean predicted aligned error: 5.71 Å

Secondary structure (DSSP, 8-state):
----S---TTSEEEEEEEETTEEEESS-SS-EEEEESSSTTTTT--HHHHHHHHTS---HHHHHHHHHHHH--SSEEE---

Nearest PDB structures (foldseek):
  3a98-assembly2_D  TM=2.441E-01  e=7.005E+00  Homo sapiens